Protein AF-A0A903UK25-F1 (afdb_monomer)

Solvent-accessible surface area (backbone atoms only — not comparable to full-atom values): 8252 Å² total; per-residue (Å²): 131,84,65,74,70,46,78,45,79,43,74,56,51,72,86,48,40,63,60,51,49,50,55,52,40,54,50,24,48,73,70,72,37,70,90,35,71,94,73,48,62,67,54,51,33,62,43,45,50,55,58,89,69,88,62,98,61,80,49,62,35,49,50,32,32,30,34,37,38,58,54,83,80,80,79,77,84,85,82,88,82,92,82,92,80,92,82,88,88,79,96,68,92,59,81,60,66,41,79,78,48,71,48,81,47,70,72,63,66,40,100,90,78,43,73,70,82,82,94,80,78,84,92,127

Sequence (124 aa):
MASSPSIIARKTRKEDLAEVLAMIQELADFEHMSDGPKLTVEDLVRDGGFQEEQTETTPVFHSFVLELMEPVCSDGNNEETRTSSSTSGNLSTRPQSQLIGYAICFYAYSTWQGKSFFPGGPLR

Nearest PDB structures (foldseek):
  8xjh-assembly1_B  TM=6.334E-01  e=2.626E-04  Arabidopsis thaliana
  7ovv-assembly1_B  TM=6.364E-01  e=7.495E-04  Arabidopsis thaliana
  8xbn-assembly1_C  TM=6.197E-01  e=1.352E-03  Arabidopsis thaliana
  7ovv-assembly1_A  TM=5.903E-01  e=1.111E-03  Arabidopsis thaliana
  8xbn-assembly1_A  TM=6.329E-01  e=3.385E-03  Arabidopsis thaliana

Radius of gyration: 21.7 Å; Cα contacts (8 Å, |Δi|>4): 132; chains: 1; bounding box: 79×34×39 Å

pLDDT: mean 74.37, std 19.35, range [35.47, 97.19]

Foldseek 3Di:
DFDDKDKDKDWDALVCLVVVVVVQCVVCVVVVNNVDDPDDSVNCCVQQVNDPDPDVDDRQKTKMWMWIFGGDPPPDDDDDDDDDDDDDDDPDPDRPTDTPDMDIGGQQADPVPGGDDDPDDDDD

Organism: Aedes aegypti (NCBI:txid7159)

InterPro domains:
  IPR051016 Diverse Substrate Acetyltransferase [PTHR10545] (10-118)

Mean predicted aligned error: 13.72 Å

Secondary structure (DSSP, 8-state):
-PPPPEEEEEE--GGGHHHHHHHHHHHHHHTT--S-----HHHHHHHTT--SS---PPPSEEEEEEEEE---------------------------EEEEEEEEEE---BTTTB----------

Structure (mmCIF, N/CA/C/O backbone):
data_AF-A0A903UK25-F1
#
_entry.id   AF-A0A903UK25-F1
#
loop_
_atom_site.group_PDB
_atom_site.id
_atom_site.type_symbol
_atom_site.label_atom_id
_atom_site.label_alt_id
_atom_site.label_comp_id
_atom_site.label_asym_id
_atom_site.label_entity_id
_atom_site.label_seq_id
_atom_site.pdbx_PDB_ins_code
_atom_site.Cartn_x
_atom_site.Cartn_y
_atom_site.Cartn_z
_atom_site.occupancy
_atom_site.B_iso_or_equiv
_atom_site.auth_seq_id
_atom_site.auth_comp_id
_atom_site.auth_asym_id
_atom_site.auth_atom_id
_atom_site.pdbx_PDB_model_num
ATOM 1 N N . MET A 1 1 ? -28.438 9.509 20.223 1.00 48.66 1 MET A N 1
ATOM 2 C CA . MET A 1 1 ? -27.434 10.252 19.433 1.00 48.66 1 MET A CA 1
ATOM 3 C C . MET A 1 1 ? -26.549 9.209 18.781 1.00 48.66 1 MET A C 1
ATOM 5 O O . MET A 1 1 ? -25.908 8.471 19.515 1.00 48.66 1 MET A O 1
ATOM 9 N N . ALA A 1 2 ? -26.608 9.058 17.456 1.00 60.06 2 ALA A N 1
ATOM 10 C CA . ALA A 1 2 ? -25.682 8.174 16.750 1.00 60.06 2 ALA A CA 1
ATOM 11 C C . ALA A 1 2 ? -24.270 8.767 16.866 1.00 60.06 2 ALA A C 1
ATOM 13 O O . ALA A 1 2 ? -24.111 9.982 16.737 1.00 60.06 2 ALA A O 1
ATOM 14 N N . SER A 1 3 ? -23.275 7.939 17.186 1.00 71.50 3 SER A N 1
ATOM 15 C CA . SER A 1 3 ? -21.873 8.370 17.148 1.00 71.50 3 SER A CA 1
ATOM 16 C C . SER A 1 3 ? -21.491 8.666 15.698 1.00 71.50 3 SER A C 1
ATOM 18 O O . SER A 1 3 ? -22.034 8.043 14.797 1.00 71.50 3 SER A O 1
ATOM 20 N N . SER A 1 4 ? -20.589 9.612 15.454 1.00 78.56 4 SER A N 1
ATOM 21 C CA . SER A 1 4 ? -20.077 9.876 14.105 1.00 78.56 4 SER A CA 1
ATOM 22 C C . SER A 1 4 ? -19.102 8.771 13.672 1.00 78.56 4 SER A C 1
ATOM 24 O O . SER A 1 4 ? -18.423 8.219 14.547 1.00 78.56 4 SER A O 1
ATOM 26 N N . PRO A 1 5 ? -18.989 8.464 12.366 1.00 84.69 5 PRO A N 1
ATOM 27 C CA . PRO A 1 5 ? -17.940 7.580 11.868 1.00 84.69 5 PRO A CA 1
ATOM 28 C C . PRO A 1 5 ? -16.563 8.178 12.164 1.00 84.69 5 PRO A C 1
ATOM 30 O O . PRO A 1 5 ? -16.385 9.401 12.173 1.00 84.69 5 PRO A O 1
ATOM 33 N N . SER A 1 6 ? -15.586 7.312 12.425 1.00 90.44 6 SER A N 1
ATOM 34 C CA . SER A 1 6 ? -14.207 7.724 12.703 1.00 90.44 6 SER A CA 1
ATOM 35 C C . SER A 1 6 ? -13.235 7.034 11.757 1.00 90.44 6 SER A C 1
ATOM 37 O O . SER A 1 6 ? -13.443 5.883 11.385 1.00 90.44 6 SER A O 1
ATOM 39 N N . ILE A 1 7 ? -12.185 7.753 11.356 1.00 93.31 7 ILE A N 1
ATOM 40 C CA . ILE A 1 7 ? -11.151 7.251 10.446 1.00 93.31 7 ILE A CA 1
ATOM 41 C C . ILE A 1 7 ? -9.829 7.187 11.205 1.00 93.31 7 ILE A C 1
ATOM 43 O O . ILE A 1 7 ? -9.427 8.167 11.837 1.00 93.31 7 ILE A O 1
ATOM 47 N N . ILE A 1 8 ? -9.145 6.046 11.129 1.00 94.69 8 ILE A N 1
ATOM 48 C CA . ILE A 1 8 ? -7.869 5.799 11.805 1.00 94.69 8 ILE A CA 1
ATOM 49 C C . ILE A 1 8 ? -6.827 5.386 10.768 1.00 94.69 8 ILE A C 1
ATOM 51 O O . ILE A 1 8 ? -7.039 4.454 10.001 1.00 94.69 8 ILE A O 1
ATOM 55 N N . ALA A 1 9 ? -5.673 6.051 10.771 1.00 95.69 9 ALA A N 1
ATOM 56 C CA . ALA A 1 9 ? -4.508 5.600 10.017 1.00 95.69 9 ALA A CA 1
ATOM 57 C C . ALA A 1 9 ? -3.637 4.687 10.891 1.00 95.69 9 ALA A C 1
ATOM 59 O O . ALA A 1 9 ? -3.290 5.046 12.019 1.00 95.69 9 ALA A O 1
ATOM 60 N N . ARG A 1 10 ? -3.231 3.531 10.360 1.00 96.19 10 ARG A N 1
ATOM 61 C CA . ARG A 1 10 ? -2.292 2.614 11.026 1.00 96.19 10 ARG A CA 1
ATOM 62 C C . ARG A 1 10 ? -1.291 2.022 10.044 1.00 96.19 10 ARG A C 1
ATOM 64 O O . ARG A 1 10 ? -1.496 2.072 8.836 1.00 96.19 10 ARG A O 1
ATOM 71 N N . LYS A 1 11 ? -0.198 1.450 10.559 1.00 96.12 11 LYS A N 1
ATOM 72 C CA . LYS A 1 11 ? 0.748 0.696 9.723 1.00 96.12 11 LYS A CA 1
ATOM 73 C C . LYS A 1 11 ? 0.027 -0.468 9.043 1.00 96.12 11 LYS A C 1
ATOM 75 O O . LYS A 1 11 ? -0.784 -1.150 9.679 1.00 96.12 11 LYS A O 1
ATOM 80 N N . THR A 1 12 ? 0.346 -0.675 7.772 1.00 95.88 12 THR A N 1
ATOM 81 C CA . THR A 1 12 ? -0.101 -1.835 6.999 1.00 95.88 12 THR A CA 1
ATOM 82 C C . THR A 1 12 ? 0.456 -3.107 7.625 1.00 95.88 12 THR A C 1
ATOM 84 O O . THR A 1 12 ? 1.570 -3.110 8.151 1.00 95.88 12 THR A O 1
ATOM 87 N N . ARG A 1 13 ? -0.325 -4.181 7.591 1.00 94.81 13 ARG A N 1
ATOM 88 C CA . ARG A 1 13 ? 0.067 -5.529 8.001 1.00 94.81 13 ARG A CA 1
ATOM 89 C C . ARG A 1 13 ? 0.009 -6.457 6.793 1.00 94.81 13 ARG A C 1
ATOM 91 O O . ARG A 1 13 ? -0.597 -6.124 5.776 1.00 94.81 13 ARG A O 1
ATOM 98 N N . LYS A 1 14 ? 0.617 -7.637 6.915 1.00 95.12 14 LYS A N 1
ATOM 99 C CA . LYS A 1 14 ? 0.676 -8.643 5.843 1.00 95.12 14 LYS A CA 1
ATOM 100 C C . LYS A 1 14 ? -0.721 -9.007 5.327 1.00 95.12 14 LYS A C 1
ATOM 102 O O . LYS A 1 14 ? -0.913 -9.129 4.124 1.00 95.12 14 LYS A O 1
ATOM 107 N N . GLU A 1 15 ? -1.690 -9.124 6.230 1.00 95.12 15 GLU A N 1
ATOM 108 C CA . GLU A 1 15 ? -3.089 -9.429 5.925 1.00 95.12 15 GLU A CA 1
ATOM 109 C C . GLU A 1 15 ? -3.825 -8.324 5.150 1.00 95.12 15 GLU A C 1
ATOM 111 O O . GLU A 1 15 ? -4.792 -8.622 4.459 1.00 95.12 15 GLU A O 1
ATOM 116 N N . ASP A 1 16 ? -3.360 -7.073 5.213 1.00 95.88 16 ASP A N 1
ATOM 117 C CA . ASP A 1 16 ? -4.006 -5.952 4.522 1.00 95.88 16 ASP A CA 1
ATOM 118 C C . ASP A 1 16 ? -3.544 -5.837 3.051 1.00 95.88 16 ASP A C 1
ATOM 120 O O . ASP A 1 16 ? -4.172 -5.150 2.249 1.00 95.88 16 ASP A O 1
ATOM 124 N N . LEU A 1 17 ? -2.436 -6.492 2.673 1.00 94.56 17 LEU A N 1
ATOM 125 C CA . LEU A 1 17 ? -1.782 -6.289 1.372 1.00 94.56 17 LEU A CA 1
ATOM 126 C C . LEU A 1 17 ? -2.638 -6.706 0.176 1.00 94.56 17 LEU A C 1
ATOM 128 O O . LEU A 1 17 ? -2.504 -6.113 -0.891 1.00 94.56 17 LEU A O 1
ATOM 132 N N . ALA A 1 18 ? -3.518 -7.694 0.346 1.00 95.06 18 ALA A N 1
ATOM 133 C CA . ALA A 1 18 ? -4.447 -8.097 -0.705 1.00 95.06 18 ALA A CA 1
ATOM 134 C C . ALA A 1 18 ? -5.443 -6.971 -1.034 1.00 95.06 18 ALA A C 1
ATOM 136 O O . ALA A 1 18 ? -5.670 -6.678 -2.206 1.00 95.06 18 ALA A O 1
ATOM 137 N N . GLU A 1 19 ? -5.980 -6.293 -0.015 1.00 95.44 19 GLU A N 1
ATOM 138 C CA . GLU A 1 19 ? -6.865 -5.138 -0.210 1.00 95.44 19 GLU A CA 1
ATOM 139 C C . GLU A 1 19 ? -6.097 -3.910 -0.707 1.00 95.44 19 GLU A C 1
ATOM 141 O O . GLU A 1 19 ? -6.583 -3.187 -1.573 1.00 95.44 19 GLU A O 1
ATOM 146 N N . VAL A 1 20 ? -4.865 -3.697 -0.232 1.00 94.56 20 VAL A N 1
ATOM 147 C CA . VAL A 1 20 ? -3.987 -2.645 -0.770 1.00 94.56 20 VAL A CA 1
ATOM 148 C C . VAL A 1 20 ? -3.732 -2.858 -2.262 1.00 94.56 20 VAL A C 1
ATOM 150 O O . VAL A 1 20 ? -3.826 -1.905 -3.031 1.00 94.56 20 VAL A O 1
ATOM 153 N N . LEU A 1 21 ? -3.452 -4.093 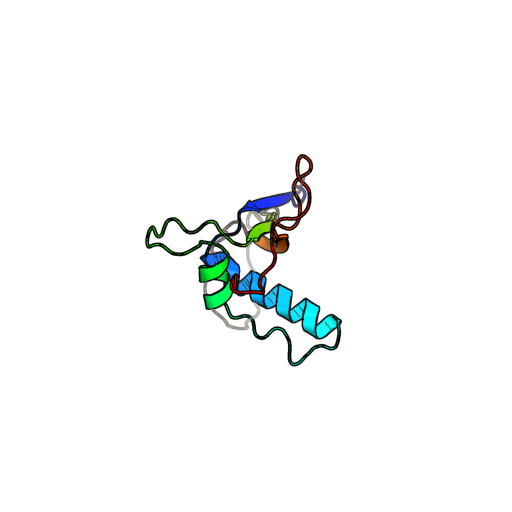-2.692 1.00 93.38 21 LEU A N 1
ATOM 154 C CA . LEU A 1 21 ? -3.250 -4.406 -4.105 1.00 93.38 21 LEU A CA 1
ATOM 155 C C . LEU A 1 21 ? -4.532 -4.214 -4.926 1.00 93.38 21 LEU A C 1
ATOM 157 O O . LEU A 1 21 ? -4.456 -3.701 -6.039 1.00 93.38 21 LEU A O 1
ATOM 161 N N . ALA A 1 22 ? -5.699 -4.563 -4.376 1.00 93.81 22 ALA A N 1
ATOM 162 C CA . ALA A 1 22 ? -6.982 -4.303 -5.026 1.00 93.81 22 ALA A CA 1
ATOM 163 C C . ALA A 1 22 ? -7.204 -2.798 -5.254 1.00 93.81 22 ALA A C 1
ATOM 165 O O . ALA A 1 22 ? -7.478 -2.391 -6.379 1.00 93.81 22 ALA A O 1
ATOM 166 N N . MET A 1 23 ? -6.970 -1.960 -4.238 1.00 94.75 23 MET A N 1
ATOM 167 C CA . MET A 1 23 ? -7.060 -0.500 -4.380 1.00 94.75 23 MET A CA 1
ATOM 168 C C . MET A 1 23 ? -6.030 0.054 -5.379 1.00 94.75 23 MET A C 1
ATOM 170 O O . MET A 1 23 ? -6.336 0.965 -6.143 1.00 94.75 23 MET A O 1
ATOM 174 N N . ILE A 1 24 ? -4.812 -0.498 -5.415 1.00 92.94 24 ILE A N 1
ATOM 175 C CA . ILE A 1 24 ? -3.801 -0.150 -6.427 1.00 92.94 24 ILE A CA 1
ATOM 176 C C . ILE A 1 24 ? -4.307 -0.480 -7.843 1.00 92.94 24 ILE A C 1
ATOM 178 O O . ILE A 1 24 ? -4.115 0.319 -8.761 1.00 92.94 24 ILE A O 1
ATOM 182 N N . GLN A 1 25 ? -4.946 -1.637 -8.032 1.00 90.62 25 GLN A N 1
ATOM 183 C CA . GLN A 1 25 ? -5.513 -2.029 -9.322 1.00 90.62 25 GLN A CA 1
ATOM 184 C C . GLN A 1 25 ? -6.685 -1.123 -9.722 1.00 90.62 25 GLN A C 1
ATOM 186 O O . GLN A 1 25 ? -6.740 -0.692 -10.869 1.00 90.62 25 GLN A O 1
ATOM 191 N N . GLU A 1 26 ? -7.563 -0.759 -8.783 1.00 92.00 26 GLU A N 1
ATOM 192 C CA . GLU A 1 26 ? -8.649 0.201 -9.028 1.00 92.00 26 GLU A CA 1
ATOM 193 C C . GLU A 1 26 ? -8.116 1.552 -9.537 1.00 92.00 26 GLU A C 1
ATOM 195 O O . GLU A 1 26 ? -8.689 2.140 -10.457 1.00 92.00 26 GLU A O 1
ATOM 200 N N . LEU A 1 27 ? -6.984 2.030 -9.000 1.00 91.06 27 LEU A N 1
ATOM 201 C CA . LEU A 1 27 ? -6.318 3.233 -9.514 1.00 91.06 27 LEU A CA 1
ATOM 202 C C . LEU A 1 27 ? -5.762 3.036 -10.930 1.00 91.06 27 LEU A C 1
ATOM 204 O O . LEU A 1 27 ? -5.885 3.932 -11.762 1.00 91.06 27 LEU A O 1
ATOM 208 N N . ALA A 1 28 ? -5.168 1.879 -11.223 1.00 88.75 28 ALA A N 1
ATOM 209 C CA . ALA A 1 28 ? -4.652 1.582 -12.558 1.00 88.75 28 ALA A CA 1
ATOM 210 C C . ALA A 1 28 ? -5.776 1.528 -13.606 1.00 88.75 28 ALA A C 1
ATOM 212 O O . ALA A 1 28 ? -5.630 2.076 -14.701 1.00 88.75 28 ALA A O 1
ATOM 213 N N . ASP A 1 29 ? -6.920 0.943 -13.249 1.00 90.88 29 ASP A N 1
ATOM 214 C CA . ASP A 1 29 ? -8.114 0.918 -14.093 1.00 90.88 29 ASP A CA 1
ATOM 215 C C . ASP A 1 29 ? -8.656 2.334 -14.334 1.00 90.88 29 ASP A C 1
ATOM 217 O O . ASP A 1 29 ? -9.009 2.678 -15.467 1.00 90.88 29 ASP A O 1
ATOM 221 N N . PHE A 1 30 ? -8.656 3.183 -13.297 1.00 90.75 30 PHE A N 1
ATOM 222 C CA . PHE A 1 30 ? -9.026 4.596 -13.410 1.00 90.75 30 PHE A CA 1
ATOM 223 C C . PHE A 1 30 ? -8.097 5.377 -14.357 1.00 90.75 30 PHE A C 1
ATOM 225 O O . PHE A 1 30 ? -8.565 6.228 -15.112 1.00 90.75 30 PHE A O 1
ATOM 232 N N . GLU A 1 31 ? -6.798 5.063 -14.379 1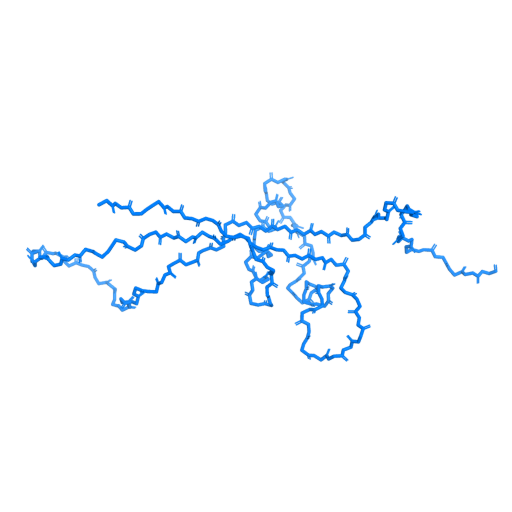.00 90.12 31 GLU A N 1
ATOM 233 C CA . GLU A 1 31 ? -5.800 5.679 -15.269 1.00 90.12 31 GLU A CA 1
ATOM 234 C C . GLU A 1 31 ? -5.738 5.052 -16.679 1.00 90.12 31 GLU A C 1
ATOM 236 O O . GLU A 1 31 ? -4.837 5.363 -17.460 1.00 90.12 31 GLU 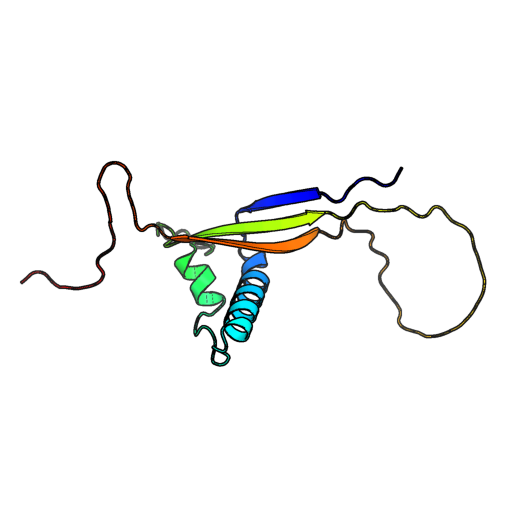A O 1
ATOM 241 N N . HIS A 1 32 ? -6.694 4.187 -17.040 1.00 89.06 32 HIS A N 1
ATOM 242 C CA . HIS A 1 32 ? -6.715 3.433 -18.304 1.00 89.06 32 HIS A CA 1
ATOM 243 C C . HIS A 1 32 ? -5.492 2.522 -18.520 1.00 89.06 32 HIS A C 1
ATOM 245 O O . HIS A 1 32 ? -5.163 2.158 -19.651 1.00 89.06 32 HIS A O 1
ATOM 251 N N . MET A 1 33 ? -4.834 2.111 -17.437 1.00 83.19 33 MET A N 1
ATOM 252 C CA . MET A 1 33 ? -3.760 1.123 -17.427 1.00 83.19 33 MET A CA 1
ATOM 253 C C . MET A 1 33 ? -4.313 -0.228 -16.962 1.00 83.19 33 MET A C 1
ATOM 255 O O . MET A 1 33 ? -3.877 -0.762 -15.951 1.00 83.19 33 MET A O 1
ATOM 259 N N . SER A 1 34 ? -5.294 -0.775 -17.689 1.00 70.38 34 SER A N 1
ATOM 260 C CA . SER A 1 34 ? -6.028 -1.988 -17.282 1.00 70.38 34 SER A CA 1
ATOM 261 C C . SER A 1 34 ? -5.203 -3.279 -17.329 1.00 70.38 34 SER A C 1
ATOM 263 O O . SER A 1 34 ? -5.493 -4.207 -16.581 1.00 70.38 34 SER A O 1
ATOM 265 N N . ASP A 1 35 ? -4.113 -3.324 -18.107 1.00 77.75 35 ASP A N 1
ATOM 266 C CA . ASP A 1 35 ? -3.031 -4.322 -17.946 1.00 77.75 35 ASP A CA 1
ATOM 267 C C . ASP A 1 35 ? -2.172 -3.989 -16.708 1.00 77.75 35 ASP A C 1
ATOM 269 O O . ASP A 1 35 ? -0.939 -4.048 -16.743 1.00 77.75 35 ASP A O 1
ATOM 273 N N . GLY A 1 36 ? -2.860 -3.531 -15.661 1.00 64.19 36 GLY A N 1
ATOM 274 C CA . GLY A 1 36 ? -2.367 -2.822 -14.495 1.00 64.19 36 GLY A CA 1
ATOM 275 C C . GLY A 1 36 ? -1.351 -3.614 -13.695 1.00 64.19 36 GLY A C 1
ATOM 276 O O . GLY A 1 36 ? -0.943 -4.709 -14.083 1.00 64.19 36 GLY A O 1
ATOM 277 N N . PRO A 1 37 ? -0.831 -2.995 -12.629 1.00 71.62 37 PRO A N 1
ATOM 278 C CA . PRO A 1 37 ? 0.535 -3.182 -12.187 1.00 71.62 37 PRO A CA 1
ATOM 279 C C . PRO A 1 37 ? 0.908 -4.655 -12.106 1.00 71.62 37 PRO A C 1
ATOM 281 O O . PRO A 1 37 ? 0.246 -5.450 -11.452 1.00 71.62 37 PRO A O 1
ATOM 284 N N . LYS A 1 38 ? 2.052 -5.000 -12.705 1.00 85.00 38 LYS A N 1
ATOM 285 C CA . LYS A 1 38 ? 2.654 -6.347 -12.649 1.00 85.00 38 LYS A CA 1
ATOM 286 C C . LYS A 1 38 ? 3.107 -6.751 -11.235 1.00 85.00 38 LYS A C 1
ATOM 288 O O . LYS A 1 38 ? 3.889 -7.683 -11.086 1.00 85.00 38 LYS A O 1
ATOM 293 N N . LEU A 1 39 ? 2.685 -5.988 -10.234 1.00 87.31 39 LEU A N 1
ATOM 294 C CA . LEU A 1 39 ? 3.006 -6.123 -8.832 1.00 87.31 39 LEU A CA 1
ATOM 295 C C . LEU A 1 39 ? 2.122 -7.211 -8.231 1.00 87.31 39 LEU A C 1
ATOM 297 O O . LEU A 1 39 ? 0.902 -7.178 -8.372 1.00 87.31 39 LEU A O 1
ATOM 301 N N . THR A 1 40 ? 2.738 -8.155 -7.537 1.00 91.12 40 THR A N 1
ATOM 302 C CA . THR A 1 40 ? 2.025 -9.220 -6.829 1.00 91.12 40 THR A CA 1
ATOM 303 C C . THR A 1 40 ? 1.974 -8.948 -5.325 1.00 91.12 40 THR A C 1
ATOM 305 O O . THR A 1 40 ? 2.718 -8.114 -4.798 1.00 91.12 40 THR A O 1
ATOM 308 N N . VAL A 1 41 ? 1.104 -9.661 -4.599 1.00 92.81 41 VAL A N 1
ATOM 309 C CA . VAL A 1 41 ? 1.085 -9.597 -3.126 1.00 92.81 41 VAL A CA 1
ATOM 310 C C . VAL A 1 41 ? 2.431 -10.068 -2.572 1.00 92.81 41 VAL A C 1
ATOM 312 O O . VAL A 1 41 ? 2.941 -9.503 -1.608 1.00 92.81 41 VAL A O 1
ATOM 315 N N . GLU A 1 42 ? 3.049 -11.058 -3.212 1.00 91.50 42 GLU A N 1
ATOM 316 C CA . GLU A 1 42 ? 4.360 -11.590 -2.858 1.00 91.50 42 GLU A CA 1
ATOM 317 C C . GLU A 1 42 ? 5.464 -10.531 -2.981 1.00 91.50 42 GLU A C 1
ATOM 319 O O . GLU A 1 42 ? 6.326 -10.444 -2.102 1.00 91.50 42 GLU A O 1
ATOM 324 N N . ASP A 1 43 ? 5.416 -9.694 -4.022 1.00 89.81 43 ASP A N 1
ATOM 325 C CA . ASP A 1 43 ? 6.340 -8.566 -4.181 1.00 89.81 43 ASP A CA 1
ATOM 326 C C . ASP A 1 43 ? 6.156 -7.538 -3.058 1.00 89.81 43 ASP A C 1
ATOM 328 O O . ASP A 1 43 ? 7.135 -7.118 -2.445 1.00 89.81 43 ASP A O 1
ATOM 332 N N . LEU A 1 44 ? 4.909 -7.190 -2.714 1.00 90.75 44 LEU A N 1
ATOM 333 C CA . LEU A 1 44 ? 4.612 -6.291 -1.593 1.00 90.75 44 LEU A CA 1
ATOM 334 C C . LEU A 1 44 ? 5.105 -6.852 -0.251 1.00 90.75 44 LEU A C 1
ATOM 336 O O . LEU A 1 44 ? 5.663 -6.108 0.556 1.00 90.75 44 LEU A O 1
ATOM 340 N N . VAL A 1 45 ? 4.923 -8.155 -0.012 1.00 92.19 45 VAL A N 1
ATOM 341 C CA . VAL A 1 45 ? 5.402 -8.834 1.202 1.00 92.19 45 VAL A CA 1
ATOM 342 C C . VAL A 1 45 ? 6.924 -8.769 1.296 1.00 92.19 45 VAL A C 1
ATOM 344 O O . VAL A 1 45 ? 7.458 -8.437 2.357 1.00 92.19 45 VAL A O 1
ATOM 347 N N . ARG A 1 46 ? 7.617 -9.087 0.196 1.00 89.12 46 ARG A N 1
ATOM 348 C CA . ARG A 1 46 ? 9.082 -9.089 0.118 1.00 89.12 46 ARG A CA 1
ATOM 349 C C . ARG A 1 46 ? 9.647 -7.682 0.294 1.00 89.12 46 ARG A C 1
ATOM 351 O O . ARG A 1 46 ? 10.480 -7.461 1.168 1.00 89.12 46 ARG A O 1
ATOM 358 N N . ASP A 1 47 ? 9.176 -6.732 -0.504 1.00 87.19 47 ASP A N 1
ATOM 359 C CA . ASP A 1 47 ? 9.782 -5.404 -0.610 1.00 87.19 47 ASP A CA 1
ATOM 360 C C . ASP A 1 47 ? 9.355 -4.489 0.554 1.00 87.19 47 ASP A C 1
ATOM 362 O O . ASP A 1 47 ? 10.090 -3.579 0.941 1.00 87.19 47 ASP A O 1
ATOM 366 N N . GLY A 1 48 ? 8.189 -4.750 1.155 1.00 87.81 48 GLY A N 1
ATOM 367 C CA . GLY A 1 48 ? 7.680 -4.049 2.336 1.00 87.81 48 GLY A CA 1
ATOM 368 C C . GLY A 1 48 ? 8.187 -4.605 3.668 1.00 87.81 48 GLY A C 1
ATOM 369 O O . GLY A 1 48 ? 7.860 -4.054 4.718 1.00 87.81 48 GLY A O 1
ATOM 370 N N . GLY A 1 49 ? 8.984 -5.680 3.648 1.00 87.75 49 GLY A N 1
ATOM 371 C CA . GLY A 1 49 ? 9.552 -6.278 4.858 1.00 87.75 49 GLY A CA 1
ATOM 372 C C . GLY A 1 49 ? 8.513 -6.951 5.763 1.00 87.75 49 GLY A C 1
ATOM 373 O O . GLY A 1 49 ? 8.645 -6.909 6.982 1.00 87.75 49 GLY A O 1
ATOM 374 N N . PHE A 1 50 ? 7.474 -7.564 5.183 1.00 89.31 50 PHE A N 1
ATOM 375 C CA . PHE A 1 50 ? 6.407 -8.273 5.912 1.00 89.31 50 PHE A CA 1
ATOM 376 C C . PHE A 1 50 ? 6.668 -9.780 6.072 1.00 89.31 50 PHE A C 1
ATOM 378 O O . PHE A 1 50 ? 5.765 -10.546 6.418 1.00 89.31 50 PHE A O 1
ATOM 385 N N . GLN A 1 51 ? 7.881 -10.235 5.765 1.00 84.75 51 GLN A N 1
ATOM 386 C CA . GLN A 1 51 ? 8.268 -11.636 5.898 1.00 84.75 51 GLN A CA 1
ATOM 387 C C . GLN A 1 51 ? 8.480 -12.005 7.374 1.00 84.75 51 GLN A C 1
ATOM 389 O O . GLN A 1 51 ? 8.961 -11.202 8.167 1.00 84.75 51 GLN A O 1
ATOM 394 N N . GLU A 1 52 ? 8.096 -13.227 7.746 1.00 74.19 52 GLU A N 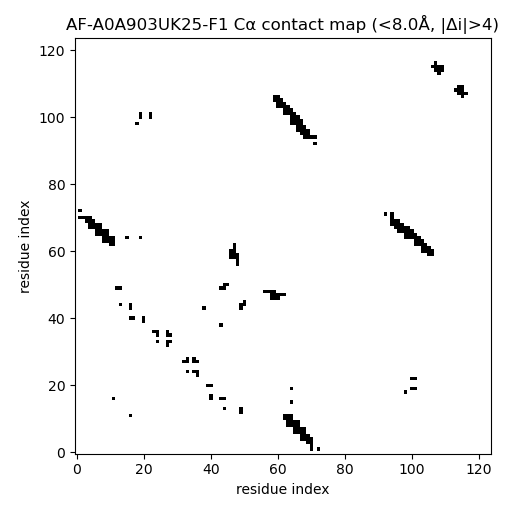1
ATOM 395 C CA . GLU A 1 52 ? 8.241 -13.736 9.120 1.00 74.19 52 GLU A CA 1
ATOM 396 C C . GLU A 1 52 ? 9.693 -14.104 9.450 1.00 74.19 52 GLU A C 1
ATOM 398 O O . GLU A 1 52 ? 10.112 -14.010 10.606 1.00 74.19 52 GLU A O 1
ATOM 403 N N . GLU A 1 53 ? 10.473 -14.497 8.439 1.00 73.69 53 GLU A N 1
ATOM 404 C CA . GLU A 1 53 ? 11.880 -14.826 8.621 1.00 73.69 53 GLU A CA 1
ATOM 405 C C . GLU A 1 53 ? 12.726 -13.554 8.671 1.00 73.69 53 GLU A C 1
ATOM 407 O O . GLU A 1 53 ? 12.779 -12.769 7.723 1.00 73.69 53 GLU A O 1
ATOM 412 N N . GLN A 1 54 ? 13.383 -13.374 9.818 1.00 56.00 54 GLN A N 1
ATOM 413 C CA . GLN A 1 54 ? 14.281 -12.275 10.163 1.00 56.00 54 GLN A CA 1
ATOM 414 C C . GLN A 1 54 ? 15.515 -12.273 9.260 1.00 56.00 54 GLN A C 1
ATOM 416 O O . GLN A 1 54 ? 16.619 -12.630 9.661 1.00 56.00 54 GLN A O 1
ATOM 421 N N . THR A 1 55 ? 15.330 -11.845 8.023 1.00 58.31 55 THR A N 1
ATOM 422 C CA . THR A 1 55 ? 16.422 -11.328 7.214 1.00 58.31 55 THR A CA 1
ATOM 423 C C . THR A 1 55 ? 16.490 -9.845 7.551 1.00 58.31 55 THR A C 1
ATOM 425 O O . THR A 1 55 ? 15.473 -9.164 7.440 1.00 58.31 55 THR A O 1
ATOM 428 N N . GLU A 1 56 ? 17.639 -9.330 7.997 1.00 60.28 56 GLU A N 1
ATOM 429 C CA . GLU A 1 56 ? 17.858 -7.897 8.272 1.00 60.28 56 GLU A CA 1
ATOM 430 C C . GLU A 1 56 ? 17.816 -7.058 6.978 1.00 60.28 56 GLU A C 1
ATOM 432 O O . GLU A 1 56 ? 18.782 -6.416 6.578 1.00 60.28 56 GLU A O 1
ATOM 437 N N . THR A 1 57 ? 16.695 -7.099 6.267 1.00 68.25 57 THR A N 1
ATOM 438 C CA . THR A 1 57 ? 16.462 -6.335 5.051 1.00 68.25 57 THR A CA 1
ATOM 439 C C . THR A 1 57 ? 15.613 -5.133 5.419 1.00 68.25 57 THR A C 1
ATOM 441 O O . THR A 1 57 ? 14.483 -5.260 5.887 1.00 68.25 57 THR A O 1
ATOM 444 N N . THR A 1 58 ? 16.171 -3.941 5.232 1.00 79.69 58 THR A N 1
ATOM 445 C CA . THR A 1 58 ? 15.425 -2.689 5.369 1.00 79.69 58 THR A CA 1
ATOM 446 C C . THR A 1 58 ? 14.297 -2.654 4.336 1.00 79.69 58 THR A C 1
ATOM 448 O O . THR A 1 58 ? 14.589 -2.857 3.153 1.00 79.69 58 THR A O 1
ATOM 451 N N . PRO A 1 59 ? 13.042 -2.373 4.728 1.00 86.44 59 PRO A N 1
ATOM 452 C CA . PRO A 1 59 ? 11.941 -2.329 3.776 1.00 86.44 59 PRO A CA 1
ATOM 453 C C . PRO A 1 59 ? 12.170 -1.208 2.756 1.00 86.44 59 PRO A C 1
ATOM 455 O O . PRO A 1 59 ? 12.577 -0.097 3.107 1.00 86.44 59 PRO A O 1
ATOM 458 N N . VAL A 1 60 ? 11.902 -1.501 1.485 1.00 85.56 60 VAL A N 1
ATOM 459 C CA . VAL A 1 60 ? 12.073 -0.570 0.357 1.00 85.56 60 VAL A CA 1
ATOM 460 C C . VAL A 1 60 ? 11.029 0.550 0.410 1.00 85.56 60 VAL A C 1
ATOM 462 O O . VAL A 1 60 ? 11.281 1.682 -0.014 1.00 85.56 60 VAL A O 1
ATO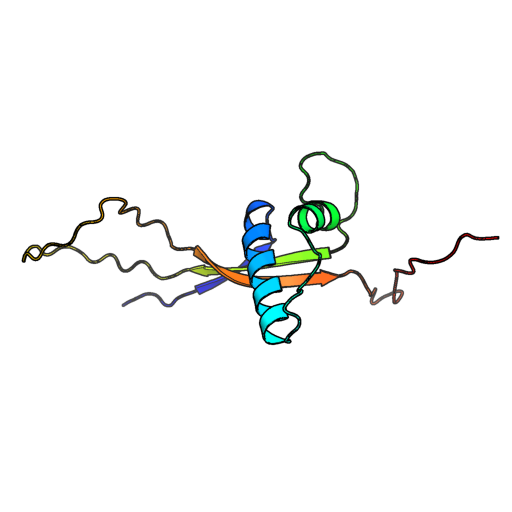M 465 N N . PHE A 1 61 ? 9.862 0.257 0.982 1.00 87.94 61 PHE A N 1
ATOM 466 C CA . PHE A 1 61 ? 8.792 1.217 1.206 1.00 87.94 61 PHE A CA 1
ATOM 467 C C . PHE A 1 61 ? 8.167 1.036 2.587 1.00 87.94 61 PHE A C 1
ATOM 469 O O . PHE A 1 61 ? 8.214 -0.032 3.187 1.00 87.94 61 PHE A O 1
ATOM 476 N N . HIS A 1 62 ? 7.544 2.099 3.081 1.00 90.62 62 HIS A N 1
ATOM 477 C CA . HIS A 1 62 ? 6.649 2.036 4.231 1.00 90.62 62 HIS A CA 1
ATOM 478 C C . HIS A 1 62 ? 5.214 2.169 3.749 1.00 90.62 62 HIS A C 1
ATOM 480 O O . HIS A 1 62 ? 4.950 2.919 2.810 1.00 90.62 62 HIS A O 1
ATOM 486 N N . SER A 1 63 ? 4.284 1.473 4.399 1.00 93.25 63 SER A N 1
ATOM 487 C CA . SER A 1 63 ? 2.872 1.553 4.047 1.00 93.25 63 SER A CA 1
ATOM 488 C C . SER A 1 63 ? 1.978 1.739 5.268 1.00 93.25 63 SER A C 1
ATOM 490 O O . SER A 1 63 ? 2.262 1.237 6.363 1.00 93.25 63 SER A O 1
ATOM 492 N N . PHE A 1 64 ? 0.903 2.490 5.053 1.00 96.44 64 PHE A N 1
ATOM 493 C CA . PHE A 1 64 ? -0.171 2.720 6.007 1.00 96.44 64 PHE A CA 1
ATOM 494 C C . PHE A 1 64 ? -1.514 2.441 5.340 1.00 96.44 64 PHE A C 1
ATOM 496 O O . PHE A 1 64 ? -1.662 2.660 4.139 1.00 96.44 64 PHE A O 1
ATOM 503 N N . VAL A 1 65 ? -2.495 2.028 6.132 1.00 97.19 65 VAL A N 1
ATOM 504 C CA . VAL A 1 65 ? -3.887 1.876 5.706 1.00 97.19 65 VAL A CA 1
ATOM 505 C C . VAL A 1 65 ? -4.797 2.767 6.539 1.00 97.19 65 VAL A C 1
ATOM 507 O O . VAL A 1 65 ? -4.485 3.086 7.692 1.00 97.19 65 VAL A O 1
ATOM 510 N N . LEU A 1 66 ? -5.909 3.182 5.939 1.00 96.69 66 LEU A N 1
ATOM 511 C CA . LEU A 1 66 ? -6.963 3.945 6.589 1.00 96.69 66 LEU A CA 1
ATOM 512 C C . LEU A 1 66 ? -8.140 3.017 6.885 1.00 96.69 66 LEU A C 1
ATOM 514 O O . LEU A 1 66 ? -8.741 2.472 5.965 1.00 96.69 66 LEU A O 1
ATOM 518 N N . GLU A 1 67 ? -8.469 2.870 8.163 1.00 94.75 67 GLU A N 1
ATOM 519 C CA . GLU A 1 67 ? -9.634 2.133 8.644 1.00 94.75 67 GLU A CA 1
ATOM 520 C C . GLU A 1 67 ? -10.788 3.088 8.929 1.00 94.75 67 GLU A C 1
ATOM 522 O O . GLU A 1 67 ? -10.641 4.036 9.704 1.00 94.75 67 GLU A O 1
ATOM 527 N N . LEU A 1 68 ? -11.942 2.806 8.333 1.00 93.06 68 LEU A N 1
ATOM 528 C CA . LEU A 1 68 ? -13.215 3.420 8.676 1.00 93.06 68 LEU A CA 1
ATOM 529 C C . LEU A 1 68 ? -13.903 2.572 9.743 1.00 93.06 68 LEU A C 1
ATOM 531 O O . LEU A 1 68 ? -14.140 1.382 9.545 1.00 93.06 68 LEU A O 1
ATOM 535 N N . MET A 1 69 ? -14.210 3.198 10.873 1.00 88.56 69 MET A N 1
ATOM 536 C CA . MET A 1 69 ? -14.951 2.601 11.976 1.00 88.56 69 MET A CA 1
ATOM 537 C C . MET A 1 69 ? -16.364 3.172 11.967 1.00 88.56 69 MET A C 1
ATOM 539 O O . MET A 1 69 ? -16.573 4.334 12.339 1.00 88.56 69 MET A O 1
ATOM 543 N N . GLU A 1 70 ? -17.322 2.348 11.551 1.00 81.94 70 GLU A N 1
ATOM 544 C CA . GLU A 1 70 ? -18.733 2.714 11.589 1.00 81.94 70 GLU A CA 1
ATOM 545 C C . GLU A 1 70 ? -19.295 2.594 13.018 1.00 81.94 70 GLU A C 1
ATOM 547 O O . GLU A 1 70 ? -18.998 1.638 13.749 1.00 81.94 70 GLU A O 1
ATOM 552 N N . PRO A 1 71 ? -20.112 3.564 13.454 1.00 70.25 71 PRO A N 1
ATOM 553 C CA . PRO A 1 71 ? -20.747 3.539 14.756 1.00 70.25 71 PRO A CA 1
ATOM 554 C C . PRO A 1 71 ? -21.776 2.404 14.786 1.00 70.25 71 PRO A C 1
ATOM 556 O O . PRO A 1 71 ? -22.720 2.374 14.000 1.00 70.25 71 PRO A O 1
ATOM 559 N N . VAL A 1 72 ? -21.622 1.461 15.716 1.00 68.19 72 VAL A N 1
ATOM 560 C CA . VAL A 1 72 ? -22.598 0.378 15.881 1.00 68.19 72 VAL A CA 1
ATOM 561 C C . VAL A 1 72 ? -23.904 0.972 16.410 1.00 68.19 72 VAL A C 1
ATOM 563 O O . VAL A 1 72 ? -24.014 1.333 17.584 1.00 68.19 72 VAL A O 1
ATOM 566 N N . CYS A 1 73 ? -24.912 1.072 15.548 1.00 57.97 73 CYS A N 1
ATOM 567 C CA . CYS A 1 73 ? -26.286 1.273 15.979 1.00 57.97 73 CYS A CA 1
ATOM 568 C C . CYS A 1 73 ? -26.802 -0.058 16.531 1.00 57.97 73 CYS A C 1
ATOM 570 O O . CYS A 1 73 ? -27.213 -0.941 15.784 1.00 57.97 73 CYS A O 1
ATOM 572 N N . SER A 1 74 ? -26.747 -0.223 17.852 1.00 54.34 74 SER A N 1
ATOM 573 C CA . SER A 1 74 ? -27.486 -1.289 18.522 1.00 54.34 74 SER A CA 1
ATOM 574 C C . SER A 1 74 ? -28.976 -0.955 18.451 1.00 54.34 74 SER A C 1
ATOM 576 O O . SER A 1 74 ? -29.486 -0.240 19.314 1.00 54.34 74 SER A O 1
ATOM 578 N N . ASP A 1 75 ? -29.668 -1.440 17.421 1.00 52.12 75 ASP A N 1
ATOM 579 C CA . ASP A 1 75 ? -31.129 -1.464 17.419 1.00 52.12 75 ASP A CA 1
ATOM 580 C C . ASP A 1 75 ? -31.595 -2.404 18.537 1.00 52.12 75 ASP A C 1
ATOM 582 O O . ASP A 1 75 ? -31.464 -3.627 18.470 1.00 52.12 75 ASP A O 1
ATOM 586 N N . GLY A 1 76 ? -32.095 -1.812 19.620 1.00 55.53 76 GLY A N 1
ATOM 587 C CA . GLY A 1 76 ? -32.819 -2.535 20.653 1.00 55.53 76 GLY A CA 1
ATOM 588 C C . GLY A 1 76 ? -34.202 -2.926 20.134 1.00 55.53 76 GLY A C 1
ATOM 589 O O . GLY A 1 76 ? -35.035 -2.054 19.926 1.00 55.53 76 GLY A O 1
ATOM 590 N N . ASN A 1 77 ? -34.410 -4.231 19.946 1.00 53.97 77 ASN A N 1
ATOM 591 C CA . ASN A 1 77 ? -35.664 -4.990 19.837 1.00 53.97 77 ASN A CA 1
ATOM 592 C C . ASN A 1 77 ? -36.987 -4.225 19.604 1.00 53.97 77 ASN A C 1
ATOM 594 O O . ASN A 1 77 ? -37.524 -3.616 20.530 1.00 53.97 77 ASN A O 1
ATOM 598 N N . ASN A 1 78 ? -37.658 -4.528 18.489 1.00 50.97 78 ASN A N 1
ATOM 599 C CA . ASN A 1 78 ? -39.037 -5.027 18.523 1.00 50.97 78 ASN A CA 1
ATOM 600 C C . ASN A 1 78 ? -39.388 -5.885 17.293 1.00 50.97 78 ASN A C 1
ATOM 602 O O . ASN A 1 78 ? -38.832 -5.766 16.208 1.00 50.97 78 ASN A O 1
ATOM 606 N N . GLU A 1 79 ? -40.271 -6.834 17.567 1.00 59.12 79 GLU A N 1
ATOM 607 C CA . GLU A 1 79 ? -40.526 -8.094 16.885 1.00 59.12 79 GLU A CA 1
ATOM 608 C C . GLU A 1 79 ? -41.601 -7.995 15.779 1.00 59.12 79 GLU A C 1
ATOM 610 O O . GLU A 1 79 ? -42.509 -7.174 15.854 1.00 59.12 79 GLU A O 1
ATOM 615 N N . GLU A 1 80 ? -41.481 -8.903 14.798 1.00 48.19 80 GLU A N 1
ATOM 616 C CA . GLU A 1 80 ? -42.493 -9.391 13.842 1.00 48.19 80 GLU A CA 1
ATOM 617 C C . GLU A 1 80 ? -43.110 -8.429 12.804 1.00 48.19 80 GLU A C 1
ATOM 619 O O . GLU A 1 80 ? -43.970 -7.608 13.096 1.00 48.19 80 GLU A O 1
ATOM 624 N N . THR A 1 81 ? -42.851 -8.696 11.513 1.00 35.47 81 THR A N 1
ATOM 625 C CA . THR A 1 81 ? -43.863 -9.292 10.607 1.00 35.47 81 THR A CA 1
ATOM 626 C C . THR A 1 81 ? -43.223 -9.737 9.281 1.00 35.47 81 THR A C 1
ATOM 628 O O . THR A 1 81 ? -42.896 -8.940 8.411 1.00 35.47 81 THR A O 1
ATOM 631 N N . ARG A 1 82 ? -43.058 -11.060 9.166 1.00 58.94 82 ARG A N 1
ATOM 632 C CA . ARG A 1 82 ? -43.155 -11.928 7.974 1.00 58.94 82 ARG A CA 1
ATOM 633 C C . ARG A 1 82 ? -43.011 -11.274 6.586 1.00 58.94 82 ARG A C 1
ATOM 635 O O . ARG A 1 82 ? -43.986 -10.739 6.081 1.00 58.94 82 ARG A O 1
ATOM 642 N N . THR A 1 83 ? -41.910 -11.558 5.882 1.00 40.69 83 THR A N 1
ATOM 643 C CA . THR A 1 83 ? -41.975 -12.143 4.523 1.00 40.69 83 THR A CA 1
ATOM 644 C C . THR A 1 83 ? -40.627 -12.727 4.098 1.00 40.69 83 THR A C 1
ATOM 646 O O . THR A 1 83 ? -39.568 -12.170 4.353 1.00 40.69 83 THR A O 1
ATOM 649 N N . SER A 1 84 ? -40.704 -13.903 3.494 1.00 55.25 84 SER A N 1
ATOM 650 C CA . SER A 1 84 ? -39.628 -14.844 3.218 1.00 55.25 84 SER A CA 1
ATOM 651 C C . SER A 1 84 ? -38.739 -14.445 2.034 1.00 55.25 84 SER A C 1
ATOM 653 O O . SER A 1 84 ? -39.245 -14.296 0.928 1.00 55.25 84 SER A O 1
ATOM 655 N N . SER A 1 85 ? -37.416 -14.440 2.221 1.00 48.44 85 SER A N 1
ATOM 656 C CA . SER A 1 85 ? -36.462 -14.951 1.223 1.00 48.44 85 SER A CA 1
ATOM 657 C C . SER A 1 85 ? -35.106 -15.225 1.874 1.00 48.44 85 SER A C 1
ATOM 659 O O . SER A 1 85 ? -34.457 -14.349 2.436 1.00 48.44 85 SER A O 1
ATOM 661 N N . SER A 1 86 ? -34.735 -16.492 1.811 1.00 49.25 86 SER A N 1
ATOM 662 C CA . SER A 1 86 ? -33.620 -17.182 2.436 1.00 49.25 86 SER A CA 1
ATOM 663 C C . SER A 1 86 ? -32.247 -16.664 1.994 1.00 49.25 86 SER A C 1
ATOM 665 O O . SER A 1 86 ? -31.947 -16.683 0.806 1.00 49.25 86 SER A O 1
ATOM 667 N N . THR A 1 87 ? -31.370 -16.333 2.944 1.00 46.19 87 THR A N 1
ATOM 668 C CA . THR A 1 87 ? -30.012 -16.904 3.056 1.00 46.19 87 THR A CA 1
ATOM 669 C C . THR A 1 87 ? -29.542 -16.721 4.498 1.00 46.19 87 THR A C 1
ATOM 671 O O . THR A 1 87 ? -29.604 -15.638 5.069 1.00 46.19 87 THR A O 1
ATOM 674 N N . SER A 1 88 ? -29.175 -17.841 5.108 1.00 48.78 88 SER A N 1
ATOM 675 C CA . SER A 1 88 ? -28.942 -18.015 6.535 1.00 48.78 88 SER A CA 1
ATOM 676 C C . SER A 1 88 ? -27.481 -17.739 6.897 1.00 48.78 88 SER A C 1
ATOM 678 O O . SER A 1 88 ? -26.589 -18.321 6.286 1.00 48.78 88 SER A O 1
ATOM 680 N N . GLY A 1 89 ? -27.266 -16.937 7.945 1.00 43.75 89 GLY A N 1
ATOM 681 C CA . GLY A 1 89 ? -26.107 -17.047 8.838 1.00 43.75 89 GLY A CA 1
ATOM 682 C C . GLY A 1 89 ? -24.955 -16.062 8.619 1.00 43.75 89 GLY A C 1
ATOM 683 O O . GLY A 1 89 ? -24.032 -16.358 7.873 1.00 43.75 89 GLY A O 1
ATOM 684 N N . ASN A 1 90 ? -24.934 -14.954 9.370 1.00 46.16 90 ASN A 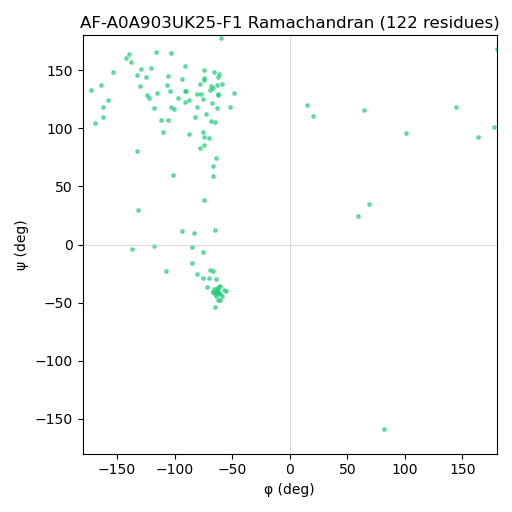N 1
ATOM 685 C CA . ASN A 1 90 ? -24.104 -14.794 10.581 1.00 46.16 90 ASN A CA 1
ATOM 686 C C . ASN A 1 90 ? -24.293 -13.370 11.154 1.00 46.16 90 ASN A C 1
ATOM 688 O O . ASN A 1 90 ? -23.713 -12.407 10.6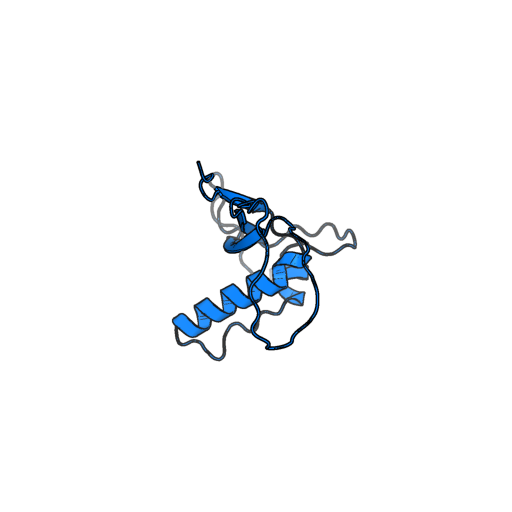58 1.00 46.16 90 ASN A O 1
ATOM 692 N N . LEU A 1 91 ? -25.110 -13.229 12.205 1.00 51.94 91 LEU A N 1
ATOM 693 C CA . LEU A 1 91 ? -25.155 -12.014 13.023 1.00 51.94 91 LEU A CA 1
ATOM 694 C C . LEU A 1 91 ? -23.947 -12.033 13.969 1.00 51.94 91 LEU A C 1
ATOM 696 O O . LEU A 1 91 ? -24.043 -12.456 15.118 1.00 51.94 91 LEU A O 1
ATOM 700 N N . SER A 1 92 ? -22.795 -11.599 13.468 1.00 43.03 92 SER A N 1
ATOM 701 C CA . SER A 1 92 ? -21.676 -11.182 14.304 1.00 43.03 92 SER A CA 1
ATOM 702 C C . SER A 1 92 ? -21.573 -9.675 14.140 1.00 43.03 92 SER A C 1
ATOM 704 O O . SER A 1 92 ? -21.008 -9.197 13.160 1.00 43.03 92 SER A O 1
ATOM 706 N N . THR A 1 93 ? -22.152 -8.912 15.070 1.00 51.19 93 THR A N 1
ATOM 707 C CA . THR A 1 93 ? -21.880 -7.476 15.235 1.00 51.19 93 THR A CA 1
ATOM 708 C C . THR A 1 93 ? -20.432 -7.312 15.702 1.00 51.19 93 THR A C 1
ATOM 710 O O . THR A 1 93 ? -20.137 -6.960 16.841 1.00 51.19 93 THR A O 1
ATOM 713 N N . ARG A 1 94 ? -19.497 -7.647 14.812 1.00 51.22 94 ARG A N 1
ATOM 714 C CA . ARG A 1 94 ? -18.116 -7.197 14.888 1.00 51.22 94 ARG A CA 1
ATOM 715 C C . ARG A 1 94 ? -18.116 -5.728 14.471 1.00 51.22 94 ARG A C 1
ATOM 717 O O . ARG A 1 94 ? -18.873 -5.384 13.562 1.00 51.22 94 ARG A O 1
ATOM 724 N N . PRO A 1 95 ? -17.310 -4.862 15.106 1.00 54.84 95 PRO A N 1
ATOM 725 C CA . PRO A 1 95 ? -17.066 -3.541 14.544 1.00 54.84 95 PRO A CA 1
ATOM 726 C C . PRO A 1 95 ? -16.629 -3.737 13.088 1.00 54.84 95 PRO A C 1
ATOM 728 O O . PRO A 1 95 ? -15.665 -4.457 12.825 1.00 54.84 95 PRO A O 1
ATOM 731 N N . GLN A 1 96 ? -17.405 -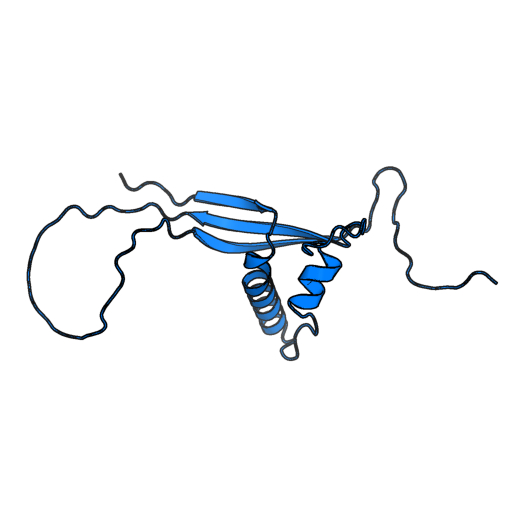3.197 12.148 1.00 65.44 96 GLN A N 1
ATOM 732 C CA . GLN A 1 96 ? -17.070 -3.238 10.730 1.00 65.44 96 GLN A CA 1
ATOM 733 C C . GLN A 1 96 ? -15.953 -2.218 10.515 1.00 65.44 96 GLN A C 1
ATOM 735 O O . GLN A 1 96 ? -16.214 -1.050 10.252 1.00 65.44 96 GLN A O 1
ATOM 740 N N . SER A 1 97 ? -14.709 -2.642 10.738 1.00 78.12 97 SER A N 1
ATOM 741 C CA . SER A 1 97 ? -13.534 -1.888 10.315 1.00 78.12 97 SER A CA 1
ATOM 742 C C . SER A 1 97 ? -13.285 -2.214 8.847 1.00 78.12 97 SER A C 1
ATOM 744 O O . SER A 1 97 ? -12.908 -3.345 8.531 1.00 78.12 97 SER A O 1
ATOM 746 N N . GLN A 1 98 ? -13.521 -1.254 7.961 1.00 90.38 98 GLN A N 1
ATOM 747 C CA . GLN A 1 98 ? -13.265 -1.402 6.528 1.00 90.38 98 GLN A CA 1
ATOM 748 C C . GLN A 1 98 ? -12.024 -0.595 6.144 1.00 90.38 98 GLN A C 1
ATOM 750 O O . GLN A 1 98 ? -11.881 0.550 6.581 1.00 90.38 98 GLN A O 1
ATOM 755 N N . LEU A 1 99 ? -11.139 -1.158 5.315 1.00 94.81 99 LEU A N 1
ATOM 756 C CA . LEU A 1 99 ? -10.063 -0.377 4.712 1.00 94.81 99 LEU A CA 1
ATOM 757 C C . LEU A 1 99 ? -10.642 0.492 3.597 1.00 94.81 99 LEU A C 1
ATOM 759 O O . LEU A 1 99 ? -11.318 0.010 2.693 1.00 94.81 99 LEU A O 1
ATOM 763 N N . ILE A 1 100 ? -10.400 1.795 3.692 1.00 95.50 100 ILE A N 1
ATOM 764 C CA . ILE A 1 100 ? -10.925 2.795 2.750 1.00 95.50 100 ILE A CA 1
ATOM 765 C C . ILE A 1 100 ? -9.819 3.532 1.996 1.00 95.50 100 ILE A C 1
ATOM 767 O O . ILE A 1 100 ? -10.090 4.426 1.199 1.00 95.50 100 ILE A O 1
ATOM 771 N N . GLY A 1 101 ? -8.561 3.209 2.283 1.00 95.00 101 GLY A N 1
ATOM 772 C CA . GLY A 1 101 ? -7.433 3.835 1.621 1.00 95.00 101 GLY A CA 1
ATOM 773 C C . GLY A 1 101 ? -6.100 3.307 2.112 1.00 95.00 101 GLY A C 1
ATOM 774 O O . GLY A 1 101 ? -6.001 2.629 3.139 1.00 95.00 101 GLY A O 1
ATOM 775 N N . TYR A 1 102 ? -5.056 3.665 1.377 1.00 96.50 102 TYR A N 1
ATOM 776 C CA . TYR A 1 102 ? -3.686 3.300 1.689 1.00 96.50 102 TYR A CA 1
ATOM 777 C C . TYR A 1 102 ? -2.727 4.449 1.360 1.00 96.50 102 TYR A C 1
ATOM 779 O O . TYR A 1 102 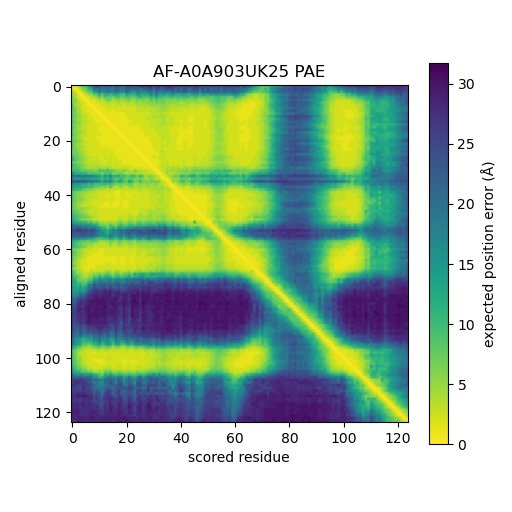? -3.034 5.347 0.577 1.00 96.50 102 TYR A O 1
ATOM 787 N N . ALA A 1 103 ? -1.543 4.411 1.960 1.00 95.25 103 ALA A N 1
ATOM 788 C CA . ALA A 1 103 ? -0.409 5.249 1.608 1.00 95.25 103 ALA A CA 1
ATOM 789 C C . ALA A 1 103 ? 0.825 4.359 1.444 1.00 95.25 103 ALA A C 1
ATOM 791 O O . ALA A 1 103 ? 1.063 3.470 2.265 1.00 95.25 103 ALA A O 1
ATOM 792 N N . ILE A 1 104 ? 1.612 4.598 0.393 1.00 90.50 104 ILE A N 1
ATOM 793 C CA . ILE A 1 104 ? 2.920 3.967 0.176 1.00 90.50 104 ILE A CA 1
ATOM 794 C C . ILE A 1 104 ? 3.966 5.073 0.069 1.00 90.50 104 ILE A C 1
ATOM 796 O O . ILE A 1 104 ? 3.845 5.994 -0.735 1.00 90.50 104 ILE A O 1
ATOM 800 N N . CYS A 1 105 ? 4.999 4.970 0.897 1.00 87.62 105 CYS A N 1
ATOM 801 C CA . CYS A 1 105 ? 6.074 5.940 1.015 1.00 87.62 105 CYS A CA 1
ATOM 802 C C . CYS A 1 105 ? 7.399 5.276 0.637 1.00 87.62 105 CYS A C 1
ATOM 804 O O . CYS A 1 105 ? 7.850 4.356 1.322 1.00 87.62 105 CYS A O 1
ATOM 806 N N . PHE A 1 106 ? 8.047 5.765 -0.418 1.00 81.00 106 PHE A N 1
ATOM 807 C CA . PHE A 1 106 ? 9.361 5.288 -0.851 1.00 81.00 106 PHE A CA 1
ATOM 808 C C . PHE A 1 106 ? 10.479 6.144 -0.249 1.00 81.00 106 PHE A C 1
ATOM 810 O O . PHE A 1 106 ? 10.368 7.372 -0.178 1.00 81.00 106 PHE A O 1
ATOM 817 N N . TYR A 1 107 ? 11.593 5.516 0.129 1.00 65.56 107 TYR A N 1
ATOM 818 C CA . TYR A 1 107 ? 12.807 6.246 0.493 1.00 65.56 107 TYR A CA 1
ATOM 819 C C . TYR A 1 107 ? 13.485 6.786 -0.767 1.00 65.56 107 TYR A C 1
ATOM 821 O O . TYR A 1 107 ? 14.297 6.118 -1.396 1.00 65.56 107 TYR A O 1
ATOM 829 N N . ALA A 1 108 ? 13.164 8.020 -1.142 1.00 58.19 108 ALA A N 1
ATOM 830 C CA . ALA A 1 108 ? 13.873 8.713 -2.213 1.00 58.19 108 ALA A CA 1
ATOM 831 C C . ALA A 1 108 ? 14.295 10.134 -1.823 1.00 58.19 108 ALA A C 1
ATOM 833 O O . ALA A 1 108 ? 14.366 10.990 -2.700 1.00 58.19 108 ALA A O 1
ATOM 834 N N . TYR A 1 109 ? 14.569 10.424 -0.540 1.00 45.56 109 TYR A N 1
ATOM 835 C CA . TYR A 1 109 ? 15.150 11.713 -0.134 1.00 45.56 109 TYR A CA 1
ATOM 836 C C . TYR A 1 109 ? 15.547 11.786 1.354 1.00 45.56 109 TYR A C 1
ATOM 838 O O . TYR A 1 109 ? 14.744 11.470 2.226 1.00 45.56 109 TYR A O 1
ATOM 846 N N . SER A 1 110 ? 16.752 12.286 1.646 1.00 44.38 110 SER A N 1
ATOM 847 C CA . SER A 1 110 ? 17.194 12.772 2.962 1.00 44.38 110 SER A CA 1
ATOM 848 C C . SER A 1 110 ? 17.198 14.303 2.972 1.00 44.38 110 SER A C 1
ATOM 850 O O . SER A 1 110 ? 17.767 14.930 2.081 1.00 44.38 110 SER A O 1
ATOM 852 N N . THR A 1 111 ? 16.624 14.935 3.999 1.00 50.59 111 THR A N 1
ATOM 853 C CA . THR A 1 111 ? 16.665 16.402 4.175 1.00 50.59 111 THR A CA 1
ATOM 854 C C . THR A 1 111 ? 18.021 16.931 4.664 1.00 50.59 111 THR A C 1
ATOM 856 O O . THR A 1 111 ? 18.218 18.142 4.684 1.00 50.59 111 THR A O 1
ATOM 859 N N . TRP A 1 112 ? 18.970 16.048 4.997 1.00 40.72 112 TRP A N 1
ATOM 860 C CA . TRP A 1 112 ? 20.341 16.398 5.404 1.00 40.72 112 TRP A CA 1
ATOM 861 C C . TRP A 1 112 ? 21.397 16.065 4.336 1.00 40.72 112 TRP A C 1
ATOM 863 O O . TRP A 1 112 ? 22.472 16.658 4.339 1.00 40.72 112 TRP A O 1
ATOM 873 N N . GLN A 1 113 ? 21.109 15.124 3.425 1.00 50.41 113 GLN A N 1
ATOM 874 C CA . GLN A 1 113 ? 22.070 14.587 2.442 1.00 50.41 113 GLN A CA 1
ATOM 875 C C . GLN A 1 113 ? 21.523 14.412 1.011 1.00 50.41 113 GLN A C 1
ATOM 877 O O . GLN A 1 113 ? 22.289 14.078 0.112 1.00 50.41 113 GLN A O 1
ATOM 882 N N . GLY A 1 114 ? 20.237 14.664 0.748 1.00 58.16 114 GLY A N 1
ATOM 883 C CA . GLY A 1 114 ? 19.639 14.513 -0.587 1.00 58.16 114 GLY A CA 1
ATOM 884 C C . GLY A 1 114 ? 19.235 13.072 -0.953 1.00 58.16 114 GLY A C 1
ATOM 885 O O . GLY A 1 114 ? 18.971 12.250 -0.079 1.00 58.16 114 GLY A O 1
ATOM 886 N N . LYS A 1 115 ? 19.100 12.771 -2.257 1.00 49.38 115 LYS A N 1
ATOM 887 C CA . LYS A 1 115 ? 18.615 11.480 -2.805 1.00 49.38 115 LYS A CA 1
ATOM 888 C C . LYS A 1 115 ? 19.605 10.328 -2.579 1.00 49.38 115 LYS A C 1
ATOM 890 O O . LYS A 1 115 ? 20.760 10.439 -2.975 1.00 49.38 115 LYS A O 1
ATOM 895 N N . SER A 1 116 ? 19.122 9.180 -2.101 1.00 55.38 116 SER A N 1
ATOM 896 C CA . SER A 1 116 ? 19.890 7.925 -2.064 1.00 55.38 116 SER A CA 1
ATOM 897 C C . SER A 1 116 ? 19.076 6.735 -2.594 1.00 55.38 116 SER A C 1
ATOM 899 O O . SER A 1 116 ? 18.535 5.964 -1.812 1.00 55.38 116 SER A O 1
ATOM 901 N N . PHE A 1 117 ? 18.995 6.585 -3.922 1.00 49.62 117 PHE A N 1
ATOM 902 C CA . PHE A 1 117 ? 18.948 5.274 -4.590 1.00 49.62 117 PHE A CA 1
ATOM 903 C C . PHE A 1 117 ? 19.299 5.440 -6.081 1.00 49.62 117 PHE A C 1
ATOM 905 O O . PHE A 1 117 ? 18.537 6.028 -6.845 1.00 49.62 117 PHE A O 1
ATOM 912 N N . PHE A 1 118 ? 20.471 4.945 -6.487 1.00 49.22 118 PHE A N 1
ATOM 913 C CA . PHE A 1 118 ? 20.836 4.695 -7.885 1.00 49.22 118 PHE A CA 1
ATOM 914 C C . PHE A 1 118 ? 20.947 3.174 -8.057 1.00 49.22 118 PHE A C 1
ATOM 916 O O . PHE A 1 118 ? 21.927 2.598 -7.584 1.00 49.22 118 PHE A O 1
ATOM 923 N N . PRO A 1 119 ? 20.003 2.494 -8.728 1.00 54.09 119 PRO A N 1
ATOM 924 C CA . PRO A 1 119 ? 20.242 1.151 -9.221 1.00 54.09 119 PRO A CA 1
ATOM 925 C C . PRO A 1 119 ? 20.873 1.275 -10.612 1.00 54.09 119 PRO A C 1
ATOM 927 O O . PRO A 1 119 ? 20.169 1.448 -11.604 1.00 54.09 119 PRO A O 1
ATOM 930 N N . GLY A 1 120 ? 22.206 1.237 -10.705 1.00 50.47 120 GLY A N 1
ATOM 931 C CA . GLY A 1 120 ? 22.857 1.151 -12.014 1.00 50.47 120 GLY A CA 1
ATOM 932 C C . GLY A 1 120 ? 24.342 1.493 -12.052 1.00 50.47 120 GLY A C 1
ATOM 933 O O . GLY A 1 120 ? 24.701 2.637 -12.307 1.00 50.47 120 GLY A O 1
ATOM 934 N N . GLY A 1 121 ? 25.190 0.471 -11.916 1.00 43.59 121 GLY A N 1
ATOM 935 C CA . GLY A 1 121 ? 26.541 0.478 -12.485 1.00 43.59 121 GLY A CA 1
ATOM 936 C C . GLY A 1 121 ? 27.593 -0.234 -11.628 1.00 43.59 121 GLY A C 1
ATOM 937 O O . GLY A 1 121 ? 27.847 0.219 -10.513 1.00 43.59 121 GLY A O 1
ATOM 938 N N . PRO A 1 122 ? 28.244 -1.310 -12.117 1.00 51.72 122 PRO A N 1
ATOM 939 C CA . PRO A 1 122 ? 29.439 -1.835 -11.469 1.00 51.72 122 PRO A CA 1
ATOM 940 C C . PRO A 1 122 ? 30.592 -0.837 -11.633 1.00 51.72 122 PRO A C 1
ATOM 942 O O . PRO A 1 122 ? 30.812 -0.301 -12.721 1.00 51.72 122 PRO A O 1
ATOM 945 N N . LEU A 1 123 ? 31.338 -0.618 -10.552 1.00 49.78 123 LEU A N 1
ATOM 946 C CA . LEU A 1 123 ? 32.611 0.097 -10.582 1.00 49.78 123 LEU A CA 1
ATOM 947 C C . LEU A 1 123 ? 33.600 -0.711 -11.439 1.00 49.78 123 LEU A C 1
ATOM 949 O O . LEU A 1 123 ? 33.911 -1.858 -11.110 1.00 49.78 123 LEU A O 1
ATOM 953 N N . ARG A 1 124 ? 34.059 -0.122 -12.545 1.00 47.69 124 ARG A N 1
ATOM 954 C CA . ARG A 1 124 ? 35.311 -0.491 -13.212 1.00 47.69 124 ARG A CA 1
ATOM 955 C C . ARG A 1 124 ? 36.371 0.537 -12.866 1.00 47.69 124 ARG A C 1
ATOM 957 O O . ARG A 1 124 ? 36.007 1.733 -12.822 1.00 47.69 124 ARG A O 1
#

=== Feature glossary ===
The record interleaves many kinds of information about one protein. Here is each kind framed as the question it answers.

Q: What does the local fold look like, residue by residue?
A: A 3Di character summarizes, for each residue, the relative orientation of the Cα frame of its nearest spatial neighbor. Because it encodes fold topology rather than chemistry, 3Di alignments detect remote structural similarity that sequence alignment misses.

Q: Which residues are in helices, strands, or loops?
A: Secondary structure is the local, repeating backbone conformation. DSSP classifies it into eight states by reading the hydrogen-bond network: three helix types (H, G, I), two β types (E, B), two non-regular types (T, S), and unstructured coil (-).

Q: How big and how compact is the whole molecule?
A: Three whole-structure scalars: the radius of gyration (RMS distance of Cα from centroid, in Å), the count of Cα–Cα contacts (pairs closer than 8 Å and separated by more than four residues in sequence — i.e. tertiary, not local, contacts), and the bounding-box dimensions. Together they distinguish compact globular folds from extended fibres or disordered chains.

Q: How confident is the AlphaFold model at each residue?
A: For AlphaFold models, the B-factor field carries pLDDT — the model's own estimate of local accuracy on a 0–100 scale. Regions with pLDDT<50 should be treated as essentially unmodeled; they often correspond to intrinsically disordered segments.

Q: What family and function is it annotated with?
A: Functional annotations link the protein to curated databases. InterPro entries identify conserved domains and families by matching the sequence against member-database signatures (Pfam, PROSITE, CDD, …). Gene Ontology (GO) terms describe molecular function, biological process, and cellular component in a controlled vocabulary. CATH places the structure in a hierarchical fold classification (Class/Architecture/Topology/Homologous-superfamily). The organism is the source species.

Q: What known structures does this most resemble?
A: Nearest PDB neighbors are the top structural matches found by Foldseek when searching this structure against the entire Protein Data Bank. Each hit reports a TM-score (0 to 1; >0.5 almost always implies the same fold) and an E-value. These are *structural* homologs — they may share no detectable sequence similarity.

Q: Which residues are buried vs exposed?
A: Solvent-accessible surface area (SASA) is the area in Å² traced out by the centre of a 1.4 Å probe sphere (a water molecule) rolled over the protein's van der Waals surface (Shrake–Rupley / Lee–Richards construction). Buried residues have near-zero SASA; fully exposed residues can exceed 200 Å². The total SASA scales roughly with the number of surface residues.

Q: What are the backbone torsion angles?
A: φ (phi) and ψ (psi) are the two rotatable backbone dihedrals per residue: φ is the C(i-1)–N–Cα–C torsion, ψ is the N–Cα–C–N(i+1) torsion, both in degrees on (−180°, 180°]. α-helical residues cluster near (−60°, −45°); β-strand residues near (−120°, +130°). A Ramachandran plot is simply a scatter of (φ, ψ) for every residue.

Q: Are the domains correctly placed relative to each other?
A: Predicted aligned error is AlphaFold's pairwise confidence. Unlike pLDDT (per-residue), PAE is per-residue-pair and captures whether two parts of the structure are correctly placed relative to each other. Units are ångströms of expected positional error.

Q: What if only a Cα trace is available?
A: P-SEA three-state annotation labels each residue as helix, strand, or coil based purely on the geometry of the Cα trace. It serves as a fallback when the full backbone (and thus DSSP) is unavailable.

Q: What is the amino-acid chain?
A: This is the polypeptide sequence — one letter per residue, N-terminus first. Length ranges from a few dozen residues for small domains to over a thousand for large multi-domain proteins.

Q: What do the rendered images show?
A: The six renders are orthographic views along the three Cartesian axes in both directions. Representation (cartoon, sticks, or surface) and color scheme (sequence-rainbow or by-chain) vary across proteins so the training set covers all the common visualization conventions.

Q: What do the diagnostic plots show?
A: Plot images: a contact map (which residues are close in 3D, as an N×N binary image), a Ramachandran scatter (backbone torsion angles, revealing secondary-structure composition at a glance), and — for AlphaFold structures — a PAE heatmap (pairwise prediction confidence).

Q: How mobile is each atom in the crystal?
A: B-factor (Debye–Waller factor) reflects atomic displacement in the crystal lattice. It is an experimental observable (units Å²), not a prediction; low values mean the atom is pinned down, high values mean it moves or is heterogeneous across the crystal.

Q: Where is each backbone atom in 3D?
A: The mmCIF table is the protein's shape written out atom by atom. For each backbone N, Cα, C, and carbonyl O, it records an (x, y, z) coordinate triple in Å plus the residue type, chain letter, and residue number.